Protein AF-A0A6C0B534-F1 (afdb_monomer)

Radius of gyration: 11.36 Å; Cα contacts (8 Å, |Δi|>4): 108; chains: 1; bounding box: 26×28×26 Å

Solvent-accessible surface area (backbone atoms only — not comparable to full-atom values): 4754 Å² total; per-residue (Å²): 116,43,34,36,29,43,38,54,41,64,70,67,44,52,54,43,50,54,54,57,63,74,66,67,53,86,55,53,46,81,39,69,63,47,82,93,45,57,87,70,36,54,36,36,40,35,46,54,85,92,82,87,76,65,87,95,56,47,76,44,71,57,74,89,43,64,67,62,40,47,53,51,50,35,60,74,72,74,102

Structure (mmCIF, N/CA/C/O backbone):
data_AF-A0A6C0B534-F1
#
_entry.id   AF-A0A6C0B534-F1
#
loop_
_atom_site.group_PDB
_atom_site.id
_atom_site.type_symbol
_atom_site.label_atom_id
_atom_site.label_alt_id
_atom_site.label_comp_id
_atom_site.label_asym_id
_atom_site.label_entity_id
_atom_site.label_seq_id
_atom_site.pdbx_PDB_ins_code
_atom_site.Cartn_x
_atom_site.Cartn_y
_atom_site.Cartn_z
_atom_site.occupancy
_atom_site.B_iso_or_equiv
_atom_site.auth_seq_id
_atom_site.auth_comp_id
_atom_site.auth_asym_id
_atom_site.auth_atom_id
_atom_site.pdbx_PDB_model_num
ATOM 1 N N . MET A 1 1 ? -10.586 -8.185 6.839 1.00 87.38 1 MET A N 1
ATOM 2 C CA . MET A 1 1 ? -10.481 -7.468 5.555 1.00 87.38 1 MET A CA 1
ATOM 3 C C . MET A 1 1 ? -9.916 -6.074 5.798 1.00 87.38 1 MET A C 1
ATOM 5 O O . MET A 1 1 ? -10.490 -5.318 6.578 1.00 87.38 1 MET A O 1
ATOM 9 N N . PHE A 1 2 ? -8.771 -5.762 5.194 1.00 91.12 2 PHE A N 1
ATOM 10 C CA . PHE A 1 2 ? -8.062 -4.486 5.306 1.00 91.12 2 PHE A CA 1
ATOM 11 C C . PHE A 1 2 ? -8.176 -3.712 3.997 1.00 91.12 2 PHE A C 1
ATOM 13 O O . PHE A 1 2 ? -8.063 -4.304 2.935 1.00 91.12 2 PHE A O 1
ATOM 20 N N . VAL A 1 3 ? -8.367 -2.394 4.064 1.00 92.62 3 VAL A N 1
ATOM 21 C CA . VAL A 1 3 ? -8.352 -1.533 2.872 1.00 92.62 3 VAL A CA 1
ATOM 22 C C . VAL A 1 3 ? -7.012 -0.813 2.807 1.00 92.62 3 VAL A C 1
ATOM 24 O O . VAL A 1 3 ? -6.653 -0.095 3.750 1.00 92.62 3 VAL A O 1
ATOM 27 N N . VAL A 1 4 ? -6.292 -1.006 1.704 1.00 94.56 4 VAL A N 1
ATOM 28 C CA . VAL A 1 4 ? -4.989 -0.393 1.438 1.00 94.56 4 VAL A CA 1
ATOM 29 C C . VAL A 1 4 ? -5.120 0.554 0.255 1.00 94.56 4 VAL A C 1
ATOM 31 O O . VAL A 1 4 ? -5.549 0.147 -0.824 1.00 94.56 4 VAL A O 1
ATOM 34 N N . LEU A 1 5 ? -4.761 1.822 0.464 1.00 93.25 5 LEU A N 1
ATOM 35 C CA . LEU A 1 5 ? -4.766 2.829 -0.593 1.00 93.25 5 LEU A CA 1
ATOM 36 C C . LEU A 1 5 ? -3.383 2.984 -1.206 1.00 93.25 5 LEU A C 1
ATOM 38 O O . LEU A 1 5 ? -2.409 3.137 -0.477 1.00 93.25 5 LEU A O 1
ATOM 42 N N . VAL A 1 6 ? -3.305 2.988 -2.533 1.00 93.62 6 VAL A N 1
ATOM 43 C CA . VAL A 1 6 ? -2.043 3.073 -3.272 1.00 93.62 6 VAL A CA 1
ATOM 44 C C . VAL A 1 6 ? -2.004 4.367 -4.088 1.00 93.62 6 VAL A C 1
ATOM 46 O O . VAL A 1 6 ? -2.782 4.553 -5.027 1.00 93.62 6 VAL A O 1
ATOM 49 N N . GLY A 1 7 ? -1.108 5.284 -3.720 1.00 91.25 7 GLY A N 1
ATOM 50 C CA . GLY A 1 7 ? -0.985 6.622 -4.316 1.00 91.25 7 GLY A CA 1
ATOM 51 C C . GLY A 1 7 ? 0.434 6.953 -4.781 1.00 91.25 7 GLY A C 1
ATOM 52 O O . GLY A 1 7 ? 1.384 6.243 -4.458 1.00 91.25 7 GLY A O 1
ATOM 53 N N . GLY A 1 8 ? 0.584 8.049 -5.528 1.00 87.38 8 GLY A N 1
ATOM 54 C CA . GLY A 1 8 ? 1.876 8.557 -6.008 1.00 87.38 8 GLY A CA 1
ATOM 55 C C . GLY A 1 8 ? 2.131 8.345 -7.506 1.00 87.38 8 GLY A C 1
ATOM 56 O O . GLY A 1 8 ? 1.180 8.268 -8.287 1.00 87.38 8 GLY A O 1
ATOM 57 N N . TYR A 1 9 ? 3.404 8.290 -7.924 1.00 83.62 9 TYR A N 1
ATOM 58 C CA . TYR A 1 9 ? 3.782 8.227 -9.344 1.00 83.62 9 TYR A CA 1
ATOM 59 C C . TYR A 1 9 ? 3.181 7.021 -10.081 1.00 83.62 9 TYR A C 1
ATOM 61 O O . TYR A 1 9 ? 3.276 5.877 -9.637 1.00 83.62 9 TYR A O 1
ATOM 69 N N . SER A 1 10 ? 2.609 7.283 -11.259 1.00 81.31 10 SER A N 1
ATOM 70 C CA . SER A 1 10 ? 1.746 6.343 -11.980 1.00 81.31 10 SER A CA 1
ATOM 71 C C . SER A 1 10 ? 2.442 5.059 -12.426 1.00 81.31 10 SER A C 1
ATOM 73 O O . SER A 1 10 ? 1.844 3.996 -12.290 1.00 81.31 10 SER A O 1
ATOM 75 N N . ASN A 1 11 ? 3.674 5.119 -12.940 1.00 87.56 11 ASN A N 1
ATOM 76 C CA . ASN A 1 11 ? 4.323 3.946 -13.543 1.00 87.56 11 ASN A CA 1
ATOM 77 C C . ASN A 1 11 ? 4.592 2.843 -12.510 1.00 87.56 11 ASN A C 1
ATOM 79 O O . ASN A 1 11 ? 4.100 1.728 -12.662 1.00 87.56 11 ASN A O 1
ATOM 83 N N . GLN A 1 12 ? 5.296 3.183 -11.428 1.00 89.81 12 GLN A N 1
ATOM 84 C CA . GLN A 1 12 ? 5.661 2.230 -10.375 1.00 89.81 12 GLN A CA 1
ATOM 85 C C . GLN A 1 12 ? 4.439 1.740 -9.598 1.00 89.81 12 GLN A C 1
ATOM 87 O O . GLN A 1 12 ? 4.302 0.552 -9.321 1.00 89.81 12 GLN A O 1
ATOM 92 N N . ARG A 1 13 ? 3.493 2.645 -9.331 1.00 92.31 13 ARG A N 1
ATOM 93 C CA . ARG A 1 13 ? 2.205 2.307 -8.726 1.00 92.31 13 ARG A CA 1
ATOM 94 C C . ARG A 1 13 ? 1.423 1.297 -9.568 1.00 92.31 13 ARG A C 1
ATOM 96 O O . ARG A 1 13 ? 0.861 0.363 -9.016 1.00 92.31 13 ARG A O 1
ATOM 103 N N . SER A 1 14 ? 1.366 1.484 -10.888 1.00 92.31 14 SER A N 1
ATOM 104 C CA . SER A 1 14 ? 0.596 0.597 -11.775 1.00 92.31 14 SER A CA 1
ATOM 105 C C . SER A 1 14 ? 1.207 -0.799 -11.849 1.00 92.31 14 SER A C 1
ATOM 107 O O . SER A 1 14 ? 0.476 -1.783 -11.884 1.00 92.31 14 SER A O 1
ATOM 109 N N . GLU A 1 15 ? 2.537 -0.897 -11.855 1.00 92.69 15 GLU A N 1
ATOM 110 C CA . GLU A 1 15 ? 3.231 -2.184 -11.776 1.00 92.69 15 GLU A CA 1
ATOM 111 C C . GLU A 1 15 ? 2.958 -2.883 -10.441 1.00 92.69 15 GLU A C 1
ATOM 113 O O . GLU A 1 15 ? 2.563 -4.047 -10.428 1.00 92.69 15 GLU A O 1
ATOM 118 N N . PHE A 1 16 ? 3.062 -2.153 -9.329 1.00 94.31 16 PHE A N 1
ATOM 119 C CA . PHE A 1 16 ? 2.731 -2.677 -8.009 1.00 94.31 16 PHE A CA 1
ATOM 120 C C . PHE A 1 16 ? 1.281 -3.170 -7.920 1.00 94.31 16 PHE A C 1
ATOM 122 O O . PHE A 1 16 ? 1.041 -4.261 -7.409 1.00 94.31 16 PHE A O 1
ATOM 129 N N . MET A 1 17 ? 0.320 -2.413 -8.465 1.00 93.75 17 MET A N 1
ATOM 130 C CA . MET A 1 17 ? -1.090 -2.820 -8.506 1.00 93.75 17 MET A CA 1
ATOM 131 C C . MET A 1 17 ? -1.285 -4.143 -9.260 1.00 93.75 17 MET A C 1
ATOM 133 O O . MET A 1 17 ? -1.995 -5.016 -8.774 1.00 93.75 17 MET A O 1
ATOM 137 N N . ARG A 1 18 ? -0.588 -4.350 -10.386 1.00 93.81 18 ARG A N 1
ATOM 138 C CA . ARG A 1 18 ? -0.634 -5.633 -11.114 1.00 93.81 18 ARG A CA 1
ATOM 139 C C . ARG A 1 18 ? -0.070 -6.794 -10.296 1.00 93.81 18 ARG A C 1
ATOM 141 O O . ARG A 1 18 ? -0.596 -7.898 -10.369 1.00 93.81 18 ARG A O 1
ATOM 148 N N . ILE A 1 19 ? 1.003 -6.556 -9.537 1.00 93.31 19 ILE A N 1
ATOM 149 C CA . ILE A 1 19 ? 1.608 -7.579 -8.672 1.00 93.31 19 ILE A CA 1
ATOM 150 C C . ILE A 1 19 ? 0.618 -8.001 -7.586 1.00 93.31 19 ILE A C 1
ATOM 152 O O . ILE A 1 19 ? 0.423 -9.194 -7.377 1.00 93.31 19 ILE A O 1
ATOM 156 N N . VAL A 1 20 ? -0.026 -7.045 -6.910 1.00 94.00 20 VAL A N 1
ATOM 157 C CA . VAL A 1 20 ? -0.962 -7.371 -5.821 1.00 94.00 20 VAL A CA 1
ATOM 158 C C . VAL A 1 20 ? -2.267 -7.987 -6.323 1.00 94.00 20 VAL A C 1
ATOM 160 O O . VAL A 1 20 ? -2.813 -8.853 -5.648 1.00 94.00 20 VAL A O 1
ATOM 163 N N . GLU A 1 21 ? -2.734 -7.615 -7.518 1.00 91.69 21 GLU A N 1
ATOM 164 C CA . GLU A 1 21 ? -3.873 -8.267 -8.180 1.00 91.69 21 GLU A CA 1
ATOM 165 C C . GLU A 1 21 ? -3.580 -9.737 -8.518 1.00 91.69 21 GLU A C 1
ATOM 167 O O . GLU A 1 21 ? -4.470 -10.574 -8.418 1.00 91.69 21 GLU A O 1
ATOM 172 N N . ALA A 1 22 ? -2.334 -10.075 -8.869 1.00 93.12 22 ALA A N 1
ATOM 173 C CA . ALA A 1 22 ? -1.940 -11.446 -9.197 1.00 93.12 22 ALA A CA 1
ATOM 174 C C . ALA A 1 22 ? -1.847 -12.385 -7.978 1.00 93.12 22 ALA A C 1
ATOM 176 O O . ALA A 1 22 ? -1.839 -13.602 -8.151 1.00 93.12 22 ALA A O 1
ATOM 177 N N . ILE A 1 23 ? -1.740 -11.838 -6.764 1.00 91.56 23 ILE A N 1
ATOM 178 C CA . ILE A 1 23 ? -1.635 -12.622 -5.522 1.00 91.56 23 ILE A CA 1
ATOM 179 C C . ILE A 1 23 ? -3.007 -13.100 -5.036 1.00 91.56 23 ILE A C 1
ATOM 181 O O . ILE A 1 23 ? -3.076 -14.147 -4.399 1.00 91.56 23 ILE 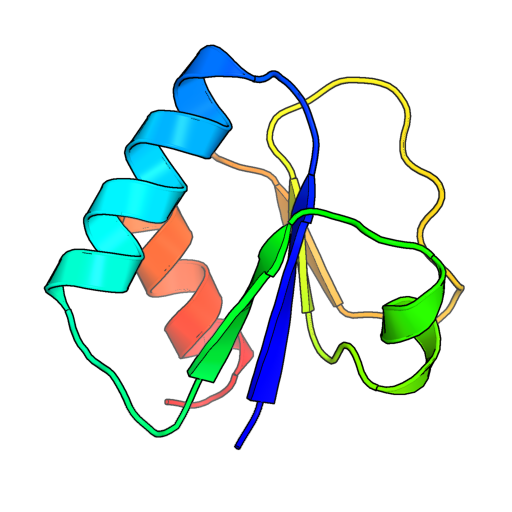A O 1
ATOM 185 N N . ASP A 1 24 ? -4.071 -12.357 -5.356 1.00 85.50 24 ASP A N 1
ATOM 186 C CA . ASP A 1 24 ? -5.463 -12.687 -5.016 1.00 85.50 24 ASP A CA 1
ATOM 187 C C . ASP A 1 24 ? -5.684 -13.003 -3.518 1.00 85.50 24 ASP A C 1
ATOM 189 O O . ASP A 1 24 ? -6.193 -14.054 -3.135 1.00 85.50 24 ASP A O 1
ATOM 193 N N . ASP A 1 25 ? -5.258 -12.089 -2.636 1.00 91.81 25 ASP A N 1
ATOM 194 C CA . ASP A 1 25 ? -5.454 -12.218 -1.184 1.00 91.81 25 ASP A CA 1
ATOM 195 C C . ASP A 1 25 ? -6.761 -11.553 -0.729 1.00 91.81 25 ASP A C 1
ATOM 197 O O . ASP A 1 25 ? -6.856 -10.327 -0.623 1.00 91.81 25 ASP A O 1
ATOM 201 N N . ASP A 1 26 ? -7.757 -12.368 -0.384 1.00 92.06 26 ASP A N 1
ATOM 202 C CA . ASP A 1 26 ? -9.090 -11.934 0.052 1.00 92.06 26 ASP A CA 1
ATOM 203 C C . ASP A 1 26 ? -9.099 -11.136 1.372 1.00 92.06 26 ASP A C 1
ATOM 205 O O . ASP A 1 26 ? -10.078 -10.457 1.714 1.00 92.06 26 ASP A O 1
ATOM 209 N N . ARG A 1 27 ? -7.995 -11.149 2.128 1.00 93.62 27 ARG A N 1
ATOM 210 C CA . ARG A 1 27 ? -7.860 -10.386 3.374 1.00 93.62 27 ARG A CA 1
ATOM 211 C C . ARG A 1 27 ? -7.572 -8.913 3.104 1.00 93.62 27 ARG A C 1
ATOM 213 O O . ARG A 1 27 ? -7.813 -8.105 4.013 1.00 93.62 27 ARG A O 1
ATOM 220 N N . ILE A 1 28 ? -7.088 -8.545 1.912 1.00 94.44 28 ILE A N 1
ATOM 221 C CA . ILE A 1 28 ? -6.668 -7.182 1.561 1.00 94.44 28 ILE A CA 1
ATOM 222 C C . ILE A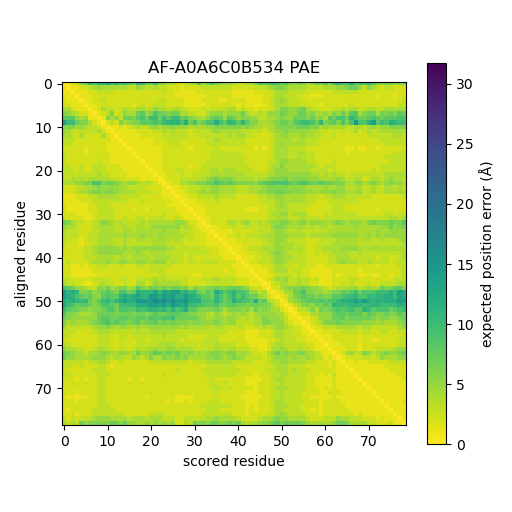 1 28 ? -7.402 -6.684 0.313 1.00 94.44 28 ILE A C 1
ATOM 224 O O . ILE A 1 28 ? -7.314 -7.250 -0.766 1.00 94.44 28 ILE A O 1
ATOM 228 N N . VAL A 1 29 ? -8.062 -5.538 0.443 1.00 94.12 29 VAL A N 1
ATOM 229 C CA . VAL A 1 29 ? -8.641 -4.801 -0.680 1.00 94.12 29 VAL A CA 1
ATOM 230 C C . VAL A 1 29 ? -7.690 -3.672 -1.057 1.00 94.12 29 VAL A C 1
ATOM 232 O O . VAL A 1 29 ? -7.522 -2.706 -0.304 1.00 94.12 29 VAL A O 1
ATOM 235 N N . TRP A 1 30 ? -7.084 -3.796 -2.233 1.00 94.06 30 TRP A N 1
ATOM 236 C CA . TRP A 1 30 ? -6.203 -2.791 -2.817 1.00 94.06 30 TRP A CA 1
ATOM 237 C C . TRP A 1 30 ? -7.018 -1.796 -3.633 1.00 94.06 30 TRP A C 1
ATOM 239 O O . TRP A 1 30 ? -7.805 -2.174 -4.498 1.00 94.06 30 TRP A O 1
ATOM 249 N N . VAL A 1 31 ? -6.853 -0.508 -3.349 1.00 92.75 31 VAL A N 1
ATOM 250 C CA . VAL A 1 31 ? -7.597 0.557 -4.023 1.00 92.75 31 VAL A CA 1
ATOM 251 C C . VAL A 1 31 ? -6.620 1.657 -4.405 1.00 92.75 31 VAL A C 1
ATOM 253 O O . VAL A 1 31 ? -5.780 2.061 -3.604 1.00 92.75 31 VAL A O 1
ATOM 256 N N . GLU A 1 32 ? -6.722 2.184 -5.621 1.00 91.62 32 GLU A N 1
ATOM 257 C CA . GLU A 1 32 ? -5.994 3.409 -5.952 1.00 91.62 32 GLU A CA 1
ATOM 258 C C . GLU A 1 32 ? -6.423 4.561 -5.032 1.00 91.62 32 GLU A C 1
ATOM 260 O O . GLU A 1 32 ? -7.590 4.658 -4.648 1.00 91.62 32 GLU A O 1
ATOM 265 N N . ASP A 1 33 ? -5.490 5.452 -4.696 1.00 88.12 33 ASP A N 1
ATOM 266 C CA . ASP A 1 33 ? -5.740 6.600 -3.825 1.00 88.12 33 ASP A CA 1
ATOM 267 C C . ASP A 1 33 ? -6.975 7.406 -4.271 1.00 88.12 33 ASP A C 1
ATOM 269 O O . ASP A 1 33 ? -6.991 8.092 -5.296 1.00 88.12 33 ASP A O 1
ATOM 273 N N . LYS A 1 34 ? -8.040 7.291 -3.475 1.00 88.75 34 LYS A N 1
ATOM 274 C CA . LYS A 1 34 ? -9.334 7.935 -3.681 1.00 88.75 34 LYS A CA 1
ATOM 275 C C . LYS A 1 34 ? -9.837 8.444 -2.340 1.00 88.75 34 LYS A C 1
ATOM 277 O O . LYS A 1 34 ? -10.067 7.666 -1.413 1.00 88.75 34 LYS A O 1
ATOM 282 N N . LYS A 1 35 ? -10.099 9.753 -2.260 1.00 88.00 35 LYS A N 1
ATOM 283 C CA . LYS A 1 35 ? -10.577 10.435 -1.039 1.00 88.00 35 LYS A CA 1
ATOM 284 C C . LYS A 1 35 ? -11.800 9.766 -0.404 1.00 88.00 35 LYS A C 1
ATOM 286 O O . LYS A 1 35 ? -11.913 9.722 0.817 1.00 88.00 35 LYS A O 1
ATOM 291 N N . SER A 1 36 ? -12.686 9.191 -1.219 1.00 90.12 36 SER A N 1
ATOM 292 C CA . SER A 1 36 ? -13.877 8.464 -0.763 1.00 90.12 36 SER A CA 1
ATOM 293 C C . SER A 1 36 ? -13.574 7.206 0.057 1.00 90.12 36 SER A C 1
ATOM 295 O O . SER A 1 36 ? -14.489 6.663 0.651 1.00 90.12 36 SER A O 1
ATOM 297 N N . PHE A 1 37 ? -12.331 6.727 0.106 1.00 90.88 37 PHE A N 1
ATOM 298 C CA . PHE A 1 37 ? -11.941 5.541 0.876 1.00 90.88 37 PHE A CA 1
ATOM 299 C C . PHE A 1 37 ? -11.121 5.882 2.127 1.00 90.88 37 PHE A C 1
ATOM 301 O O . PHE A 1 37 ? -10.773 4.993 2.900 1.00 90.88 37 PHE A O 1
ATOM 308 N N . TYR A 1 38 ? -10.837 7.162 2.383 1.00 91.00 38 TYR A N 1
ATOM 309 C CA . TYR A 1 38 ? -9.926 7.583 3.456 1.00 91.00 38 TYR A CA 1
ATOM 310 C C . TYR A 1 38 ? -10.400 7.167 4.847 1.00 91.00 38 TYR A C 1
ATOM 312 O O . TYR A 1 38 ? -9.591 6.818 5.706 1.00 91.00 38 TYR A O 1
ATOM 320 N N . TYR A 1 39 ? -11.712 7.171 5.078 1.00 89.50 39 TYR A N 1
ATOM 321 C CA . TYR A 1 39 ? -12.273 6.803 6.374 1.00 89.50 39 TYR A CA 1
ATOM 322 C C . TYR A 1 39 ? -12.094 5.305 6.672 1.00 89.50 39 TYR A C 1
ATOM 324 O O . TYR A 1 39 ? -11.721 4.965 7.796 1.00 89.50 39 TYR A O 1
ATOM 332 N N . ILE A 1 40 ? -12.236 4.430 5.669 1.00 91.50 40 ILE A N 1
ATOM 333 C CA . ILE A 1 40 ? -12.075 2.972 5.819 1.00 91.50 40 ILE A CA 1
ATOM 334 C C . ILE A 1 40 ? -10.642 2.468 5.640 1.00 91.50 40 ILE A C 1
ATOM 336 O O . ILE A 1 40 ? -10.311 1.404 6.161 1.00 91.50 40 ILE A O 1
ATOM 340 N N . ALA A 1 41 ? -9.786 3.211 4.938 1.00 91.94 41 ALA A N 1
ATOM 341 C CA . ALA A 1 41 ? -8.408 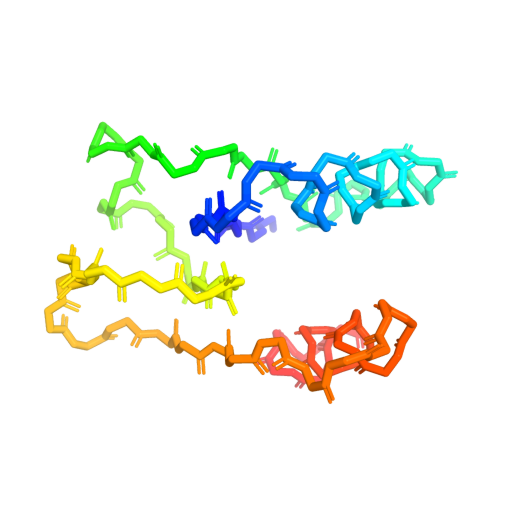2.807 4.699 1.00 91.94 41 ALA A CA 1
ATOM 342 C C . ALA A 1 41 ? -7.651 2.610 6.016 1.00 91.94 41 ALA A C 1
ATOM 344 O O . ALA A 1 41 ? -7.702 3.454 6.919 1.00 91.94 41 ALA A O 1
ATOM 345 N N . LYS A 1 42 ? -6.948 1.483 6.123 1.00 91.56 42 LYS A N 1
ATOM 346 C CA . LYS A 1 42 ? -6.083 1.157 7.262 1.00 91.56 42 LYS A CA 1
ATOM 347 C C . LYS A 1 42 ? -4.643 1.581 7.009 1.00 91.56 42 LYS A C 1
ATOM 349 O O . LYS A 1 42 ? -3.973 2.015 7.942 1.00 91.56 42 LYS A O 1
ATOM 354 N N . LEU A 1 43 ? -4.208 1.494 5.756 1.00 94.25 43 LEU A N 1
ATOM 355 C CA . LEU A 1 43 ? -2.833 1.714 5.340 1.00 94.25 43 LEU A CA 1
ATOM 356 C C . LEU A 1 43 ? -2.792 2.448 4.000 1.00 94.25 43 LEU A C 1
ATOM 358 O O . LEU A 1 43 ? -3.617 2.196 3.124 1.00 94.25 43 LEU A O 1
ATOM 362 N N . PHE A 1 44 ? -1.816 3.333 3.852 1.00 94.19 44 PHE A N 1
ATOM 363 C CA . PHE A 1 44 ? 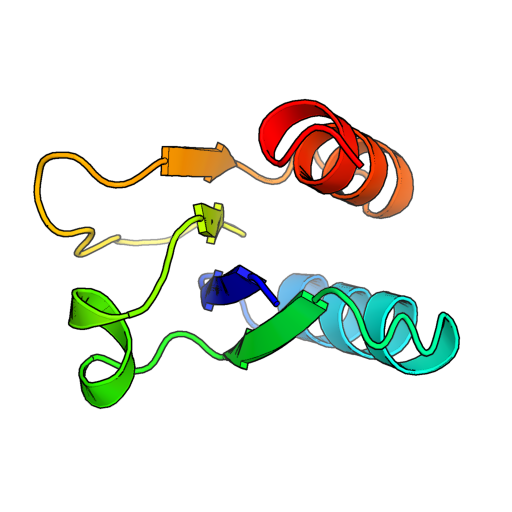-1.512 4.042 2.618 1.00 94.19 44 PHE A CA 1
ATOM 364 C C . PHE A 1 44 ? -0.127 3.614 2.140 1.00 94.19 44 PHE A C 1
ATOM 366 O O . PHE A 1 44 ? 0.836 3.712 2.897 1.00 94.19 44 PHE A O 1
ATOM 373 N N . VAL A 1 45 ? -0.019 3.149 0.901 1.00 94.62 45 VAL A N 1
ATOM 374 C CA . VAL A 1 45 ? 1.247 2.837 0.235 1.00 94.62 45 VAL A CA 1
ATOM 375 C C . VAL A 1 45 ? 1.553 3.947 -0.754 1.00 94.62 45 VAL A C 1
ATOM 377 O O . VAL A 1 45 ? 0.709 4.309 -1.578 1.00 94.62 45 VAL A O 1
ATOM 380 N N . TYR A 1 46 ? 2.757 4.498 -0.659 1.00 93.19 46 TYR A N 1
ATOM 381 C CA . TYR A 1 46 ? 3.100 5.726 -1.342 1.00 93.19 46 TYR A CA 1
ATOM 382 C C . TYR A 1 46 ? 4.301 5.628 -2.273 1.00 93.19 46 TYR A C 1
ATOM 384 O O . TYR A 1 46 ? 5.408 5.327 -1.838 1.00 93.19 46 TYR A O 1
ATOM 392 N N . PHE A 1 47 ? 4.087 5.991 -3.535 1.00 92.81 47 PHE A N 1
ATOM 393 C CA . PHE A 1 47 ? 5.059 5.929 -4.626 1.00 92.81 47 PHE A CA 1
ATOM 394 C C . PHE A 1 47 ? 5.631 7.307 -5.017 1.00 92.81 47 PHE A C 1
ATOM 396 O O . PHE A 1 47 ? 6.024 7.502 -6.162 1.00 92.81 47 PHE A O 1
ATOM 403 N N . GLY A 1 48 ? 5.677 8.284 -4.102 1.00 84.75 48 GLY A N 1
ATOM 404 C CA . GLY A 1 48 ? 6.246 9.624 -4.352 1.00 84.75 48 GLY A CA 1
ATOM 405 C C . GLY A 1 48 ? 5.242 10.676 -4.863 1.00 84.75 48 GLY A C 1
ATOM 406 O O . GLY A 1 48 ? 4.173 10.324 -5.349 1.00 84.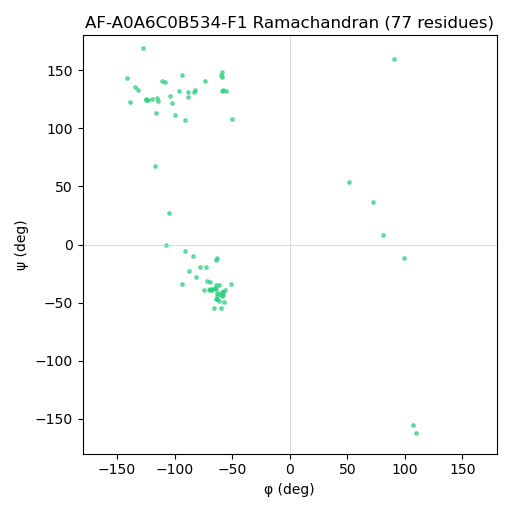75 48 GLY A O 1
ATOM 407 N N . GLY A 1 49 ? 5.577 11.973 -4.719 1.00 75.19 49 GLY A N 1
ATOM 408 C CA . GLY A 1 49 ? 4.721 13.143 -5.039 1.00 75.19 49 GLY A CA 1
ATOM 409 C C . GLY A 1 49 ? 4.217 13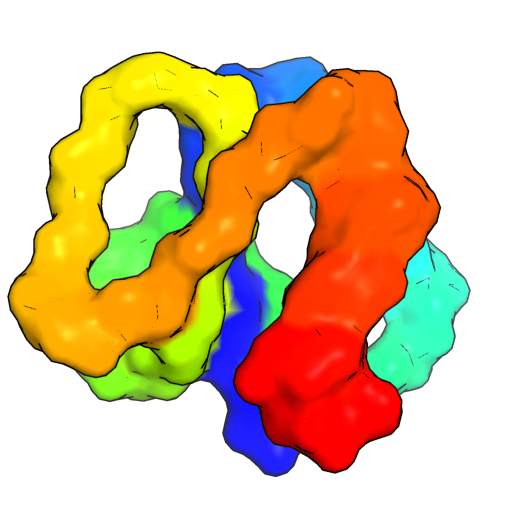.921 -3.796 1.00 75.19 49 GLY A C 1
ATOM 410 O O . GLY A 1 49 ? 4.710 13.668 -2.691 1.00 75.19 49 GLY A O 1
ATOM 411 N N . PRO A 1 50 ? 3.172 14.764 -3.905 1.00 69.00 50 PRO A N 1
ATOM 412 C CA . PRO A 1 50 ? 2.451 15.332 -2.755 1.00 69.00 50 PRO A CA 1
ATOM 413 C C . PRO A 1 50 ? 1.378 14.382 -2.171 1.00 69.00 50 PRO A C 1
ATOM 415 O O . PRO A 1 50 ? 0.546 13.861 -2.910 1.00 69.00 50 PRO A O 1
ATOM 418 N N . ILE A 1 51 ? 1.348 14.213 -0.838 1.00 67.69 51 ILE A N 1
ATOM 419 C CA . ILE A 1 51 ? 0.363 13.367 -0.128 1.00 67.69 51 ILE A CA 1
ATOM 420 C C . ILE A 1 51 ? -0.602 14.205 0.705 1.00 67.69 51 ILE A C 1
ATOM 422 O O . ILE A 1 51 ? -0.195 15.128 1.407 1.00 67.69 51 ILE A O 1
ATOM 426 N N . SER A 1 52 ? -1.869 13.799 0.706 1.00 71.75 52 SER A N 1
ATOM 427 C CA . SER A 1 52 ? -2.914 14.270 1.615 1.00 71.75 52 SER A CA 1
ATOM 428 C C . SER A 1 52 ? -3.417 13.097 2.477 1.00 71.75 52 SER A C 1
ATOM 430 O O . SER A 1 52 ? -4.557 12.661 2.325 1.00 71.75 52 SER A O 1
ATOM 432 N N . THR A 1 53 ? -2.592 12.552 3.378 1.00 76.94 53 THR A N 1
ATOM 433 C CA . THR A 1 53 ? -3.052 11.475 4.274 1.00 76.94 53 THR A CA 1
ATOM 434 C C . THR A 1 53 ? -3.771 12.065 5.489 1.00 76.94 53 THR A C 1
ATOM 436 O O . THR A 1 53 ? -3.223 12.961 6.135 1.00 76.94 53 THR A O 1
ATOM 439 N N . PRO A 1 54 ? -4.966 11.568 5.858 1.00 82.19 54 PRO A N 1
ATOM 440 C CA . PRO A 1 54 ? -5.603 11.938 7.116 1.00 82.19 54 PRO A CA 1
ATOM 441 C C . PRO A 1 54 ? -4.722 11.597 8.330 1.00 82.19 54 PRO A C 1
ATOM 443 O O . PRO A 1 54 ? -4.017 10.583 8.311 1.00 82.19 54 PRO A O 1
ATOM 446 N N . PRO A 1 55 ? -4.796 12.379 9.420 1.00 82.50 55 PRO A N 1
ATOM 447 C CA . PRO A 1 55 ? -4.075 12.067 10.648 1.00 82.50 55 PRO A CA 1
ATOM 448 C C . PRO A 1 55 ? -4.483 10.694 11.210 1.00 82.50 55 PRO A C 1
ATOM 450 O O . PRO A 1 55 ? -5.643 10.289 11.129 1.00 82.50 55 PRO A O 1
ATOM 453 N N . GLY A 1 56 ? -3.516 9.973 11.789 1.00 84.06 56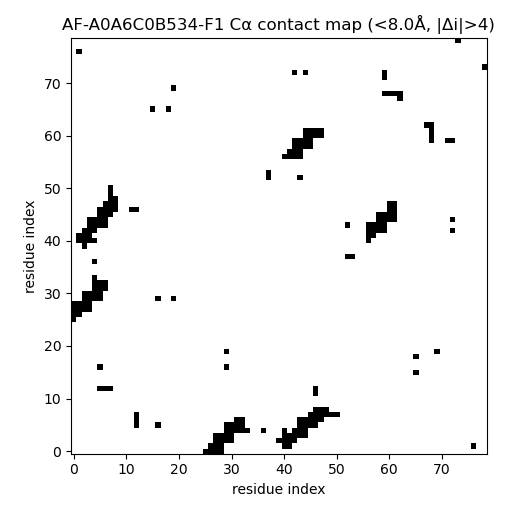 GLY A N 1
ATOM 454 C CA . GLY A 1 56 ? -3.742 8.680 12.452 1.00 84.06 56 GLY A CA 1
ATOM 455 C C . GLY A 1 56 ? -3.825 7.460 11.526 1.00 84.06 56 GLY A C 1
ATOM 456 O O . GLY A 1 56 ? -4.166 6.371 11.987 1.00 84.06 56 GLY A O 1
ATOM 457 N N . LYS A 1 57 ? -3.527 7.608 10.231 1.00 87.06 57 LYS A N 1
ATOM 458 C CA . LYS A 1 57 ? -3.453 6.488 9.282 1.00 87.06 57 LYS A CA 1
ATOM 459 C C . LYS A 1 57 ? -2.024 5.963 9.156 1.00 87.06 57 LYS A C 1
ATOM 461 O O . LYS A 1 57 ? -1.071 6.735 9.229 1.00 87.06 57 LYS A O 1
ATOM 466 N N . LEU A 1 58 ? -1.882 4.652 8.953 1.00 92.38 58 LEU A N 1
ATOM 467 C CA . LEU A 1 58 ? -0.580 4.034 8.707 1.00 92.38 58 LEU A CA 1
ATOM 468 C C . LEU A 1 58 ? -0.112 4.374 7.291 1.00 92.38 58 LEU A C 1
ATOM 470 O O . LEU A 1 58 ? -0.916 4.381 6.356 1.00 92.38 58 LEU A O 1
ATOM 474 N N . ILE A 1 59 ? 1.184 4.632 7.135 1.00 92.62 59 ILE A N 1
ATOM 475 C CA . ILE A 1 59 ? 1.793 5.000 5.855 1.00 92.62 59 ILE A CA 1
ATOM 476 C C . ILE A 1 59 ? 3.039 4.146 5.636 1.00 92.62 59 ILE A C 1
ATOM 478 O O . ILE A 1 59 ? 3.884 4.026 6.521 1.00 92.62 59 ILE A O 1
ATOM 482 N N . ILE A 1 60 ? 3.163 3.590 4.436 1.00 93.81 60 ILE A N 1
ATOM 483 C CA . ILE A 1 60 ? 4.371 2.952 3.926 1.00 93.81 60 ILE A CA 1
ATOM 484 C C . ILE A 1 60 ? 4.806 3.705 2.681 1.00 93.81 60 ILE A C 1
ATOM 486 O O . ILE A 1 60 ? 4.050 3.839 1.725 1.00 93.81 60 ILE A O 1
ATOM 490 N N . THR A 1 61 ? 6.052 4.156 2.678 1.00 92.88 61 THR A N 1
ATOM 491 C CA . THR A 1 61 ? 6.695 4.677 1.474 1.00 92.88 61 THR A CA 1
ATOM 492 C C . THR A 1 61 ? 7.353 3.52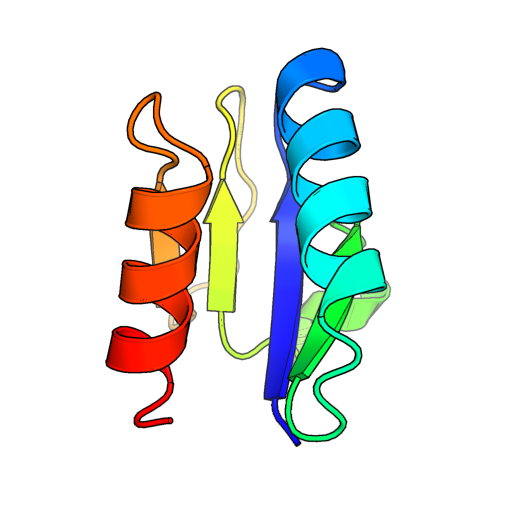8 0.720 1.00 92.88 61 THR A C 1
ATOM 494 O O . THR A 1 61 ? 8.076 2.726 1.325 1.00 92.88 61 THR A O 1
ATOM 497 N N . TRP A 1 62 ? 7.095 3.470 -0.586 1.00 93.12 62 TRP A N 1
ATOM 498 C CA . TRP A 1 62 ? 7.739 2.558 -1.523 1.00 93.12 62 TRP A CA 1
ATOM 499 C C . TRP A 1 62 ? 9.257 2.724 -1.459 1.00 93.12 62 TRP A C 1
ATOM 501 O O . TRP A 1 62 ? 9.775 3.841 -1.454 1.00 93.12 62 TRP A O 1
ATOM 511 N N . SER A 1 63 ? 9.960 1.601 -1.371 1.00 88.12 63 SER A N 1
ATOM 512 C CA . SER A 1 63 ? 11.410 1.543 -1.157 1.00 88.12 63 SER A CA 1
ATOM 513 C C . SER A 1 63 ? 12.236 1.515 -2.444 1.00 88.12 63 SER A C 1
ATOM 515 O O . SER A 1 63 ? 13.461 1.559 -2.371 1.00 88.12 63 SER A O 1
ATOM 517 N N . GLY A 1 64 ? 11.592 1.425 -3.610 1.00 91.06 64 GLY A N 1
ATOM 518 C CA . GLY A 1 64 ? 12.254 1.082 -4.872 1.00 91.06 64 GLY A CA 1
ATOM 519 C C . GLY A 1 64 ? 12.084 -0.388 -5.268 1.00 91.06 64 GLY A C 1
ATOM 520 O O . GLY A 1 64 ? 12.353 -0.730 -6.415 1.00 91.06 64 GLY A O 1
ATOM 521 N N . ASP A 1 65 ? 11.596 -1.236 -4.356 1.00 94.38 65 ASP A N 1
ATOM 522 C CA . ASP A 1 65 ? 11.320 -2.655 -4.589 1.00 94.38 65 ASP A CA 1
ATOM 523 C C . ASP A 1 65 ? 9.859 -2.984 -4.232 1.00 94.38 65 ASP A C 1
ATOM 525 O O . ASP A 1 65 ? 9.371 -2.697 -3.131 1.00 94.38 65 ASP A O 1
ATOM 529 N N . HIS A 1 66 ? 9.138 -3.570 -5.190 1.00 94.44 66 HIS A N 1
ATOM 530 C CA . HIS A 1 66 ? 7.716 -3.896 -5.055 1.00 94.44 66 HIS A CA 1
ATOM 531 C C . HIS A 1 66 ? 7.457 -5.036 -4.065 1.00 94.44 66 HIS A C 1
ATOM 533 O O . HIS A 1 66 ? 6.506 -4.958 -3.289 1.00 94.44 66 HIS A O 1
ATOM 539 N N . LEU A 1 67 ? 8.301 -6.069 -4.055 1.00 94.81 67 LEU A N 1
ATOM 540 C CA . LEU A 1 67 ? 8.139 -7.240 -3.189 1.00 94.81 67 LEU A CA 1
ATOM 541 C C . LEU A 1 67 ? 8.498 -6.908 -1.741 1.00 94.81 67 LEU A C 1
ATOM 543 O O . LEU A 1 67 ? 7.803 -7.319 -0.813 1.00 94.81 67 LEU A O 1
ATOM 547 N N . GLU A 1 68 ? 9.546 -6.114 -1.537 1.00 96.00 68 GLU A N 1
ATOM 548 C CA . GLU A 1 68 ? 9.902 -5.597 -0.215 1.00 96.00 68 GLU A CA 1
ATOM 549 C C . GLU A 1 68 ? 8.792 -4.696 0.341 1.00 96.00 68 GLU A C 1
ATOM 551 O O . GLU A 1 68 ? 8.368 -4.863 1.491 1.00 96.00 68 GLU A O 1
ATOM 556 N N . THR A 1 69 ? 8.249 -3.805 -0.496 1.00 96.00 69 THR A N 1
ATOM 557 C CA . THR A 1 69 ? 7.132 -2.929 -0.115 1.00 96.00 69 THR A CA 1
ATOM 558 C C . THR A 1 69 ? 5.898 -3.749 0.253 1.00 96.00 69 THR A C 1
ATOM 560 O O . THR A 1 69 ? 5.252 -3.476 1.268 1.00 96.00 69 THR A O 1
ATOM 563 N N . LEU A 1 70 ? 5.596 -4.793 -0.520 1.00 95.25 70 LEU A N 1
ATOM 564 C CA . LEU A 1 70 ? 4.503 -5.710 -0.237 1.00 95.25 70 LEU A CA 1
ATOM 565 C C . LEU A 1 70 ? 4.703 -6.439 1.097 1.00 95.25 70 LEU A C 1
ATOM 567 O O . LEU A 1 70 ? 3.811 -6.415 1.942 1.00 95.25 70 LEU A O 1
ATOM 571 N N . HIS A 1 71 ? 5.882 -7.012 1.349 1.00 95.31 71 HIS A N 1
ATOM 572 C CA . HIS A 1 71 ? 6.184 -7.644 2.637 1.00 95.31 71 HIS A CA 1
ATOM 573 C C . HIS A 1 71 ? 5.990 -6.687 3.814 1.00 95.31 71 HIS A C 1
ATOM 575 O O . HIS A 1 71 ? 5.462 -7.075 4.859 1.00 95.31 71 HIS A O 1
ATOM 581 N N . ARG A 1 72 ? 6.374 -5.416 3.655 1.00 96.19 72 ARG A N 1
ATOM 582 C CA . ARG A 1 72 ? 6.138 -4.395 4.681 1.00 96.19 72 ARG A CA 1
ATOM 583 C C . ARG A 1 72 ? 4.654 -4.131 4.897 1.00 96.19 72 ARG A C 1
ATOM 585 O O . ARG A 1 72 ? 4.264 -3.943 6.049 1.00 96.19 72 ARG A O 1
ATOM 592 N N . VAL A 1 73 ? 3.831 -4.145 3.846 1.00 95.56 73 VAL A N 1
ATOM 593 C CA . VAL A 1 73 ? 2.368 -4.034 3.972 1.00 95.56 73 VAL A CA 1
ATOM 594 C C . VAL A 1 73 ? 1.824 -5.178 4.820 1.00 95.56 73 VAL A C 1
ATOM 596 O O . VAL A 1 73 ? 1.198 -4.914 5.844 1.00 95.56 73 VAL A O 1
ATOM 599 N N . TYR A 1 74 ? 2.128 -6.424 4.460 1.00 95.50 74 TYR A N 1
ATOM 600 C CA . TYR A 1 74 ? 1.664 -7.608 5.189 1.00 95.50 74 TYR A CA 1
ATOM 601 C C . TYR A 1 74 ? 2.086 -7.585 6.657 1.00 95.50 74 TYR A C 1
ATOM 603 O O . TYR A 1 74 ? 1.247 -7.665 7.555 1.00 95.50 74 TYR A O 1
ATOM 611 N N . LYS A 1 75 ? 3.372 -7.325 6.912 1.00 95.50 75 LYS A N 1
ATOM 612 C CA . LYS A 1 75 ? 3.906 -7.177 8.268 1.00 95.50 75 LYS A CA 1
ATOM 613 C C . LYS A 1 75 ? 3.201 -6.072 9.061 1.00 95.50 75 LYS A C 1
ATOM 615 O O . LYS A 1 75 ? 2.933 -6.251 10.244 1.00 95.50 75 LYS A O 1
ATOM 620 N N . THR A 1 76 ? 2.898 -4.939 8.428 1.00 95.25 76 THR A N 1
ATOM 621 C CA . THR A 1 76 ? 2.213 -3.807 9.078 1.00 95.25 76 THR A CA 1
ATOM 622 C C . THR A 1 76 ? 0.755 -4.125 9.405 1.00 95.25 76 THR A C 1
ATOM 624 O O . THR A 1 76 ? 0.229 -3.637 10.404 1.00 95.25 76 THR A O 1
ATOM 627 N N . LEU A 1 77 ? 0.099 -4.946 8.583 1.00 93.50 77 LEU A N 1
ATOM 628 C CA . LEU A 1 77 ? -1.274 -5.400 8.809 1.00 93.50 77 LEU A CA 1
ATOM 629 C C . LEU A 1 77 ? -1.365 -6.612 9.754 1.00 93.50 77 LEU A C 1
ATOM 631 O O . LEU A 1 77 ? -2.465 -6.938 10.196 1.00 93.50 77 LEU A O 1
ATOM 635 N N . GLY A 1 78 ? -0.233 -7.243 10.091 1.00 93.12 78 GLY A N 1
ATOM 636 C CA . GLY A 1 78 ? -0.178 -8.446 10.926 1.00 93.12 78 GLY A CA 1
ATOM 637 C C . GLY A 1 78 ? -0.674 -9.702 10.205 1.00 93.12 78 GLY A C 1
ATOM 638 O O . GLY A 1 78 ? -1.364 -10.513 10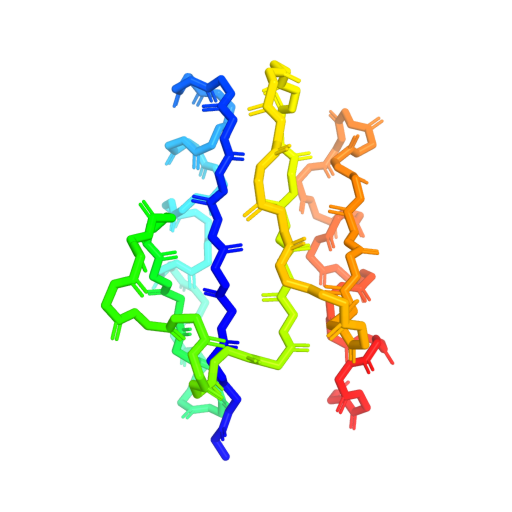.822 1.00 93.12 78 GLY A O 1
ATOM 639 N N . LEU A 1 79 ? -0.377 -9.817 8.905 1.00 89.06 79 LEU A N 1
ATOM 640 C CA . LEU A 1 79 ? -0.839 -10.880 8.004 1.00 89.06 79 LEU A CA 1
ATOM 641 C C . LEU A 1 79 ? 0.254 -11.852 7.565 1.00 89.06 79 LEU A C 1
ATOM 643 O O . LEU A 1 79 ? 1.446 -11.470 7.620 1.00 89.06 79 LEU A O 1
#

Mean predicted aligned error: 3.44 Å

Organism: NCBI:txid1070528

Sequence (79 aa):
MFVVLVGGYSNQRSEFMRIVEAIDDDRIVWVEDKKSFYYIAKLFVYFGGPISTPPGKLIITWSGDHLETLHRVYKTLGL

Nearest PDB structures (foldseek):
  4n18-assembly1_A-2  TM=6.906E-01  e=8.768E-01  Klebsiella pneumoniae 342
  7uxh-assembly1_d  TM=5.398E-01  e=3.385E-01  Homo sapiens
  3huf-assembly2_B  TM=4.587E-01  e=2.954E-01  Schizosaccharomyces pombe
  4q3n-assembly1_A  TM=3.325E-01  e=9.384E-01  unidentified

Foldseek 3Di:
DAEEEEDEDDPVSVVLVVVVVVVPDPVYDYDYDDPVCLVRHQEYEYADDDDDHDPPHHYHYDPVDSVVSVVVVCVVVVD

Secondary structure (DSSP, 8-state):
-EEEEEEE-HHHHHHHHHHHHHH--TTEEEEE--GGGTTT-SEEEEESS---PPTT-EEEE--S-HHHHHHHHHHHHT-

pLDDT: mean 90.4, std 5.9, range [67.69, 96.19]